Protein AF-W4E8G9-F1 (afdb_monomer)

Nearest PDB structures (foldseek):
  3ult-assembly2_B  TM=1.196E-01  e=3.399E-01  Lolium perenne
  4jra-assembly1_D  TM=3.246E-01  e=9.542E+00  Homo sapiens
  6rib-assembly1_A  TM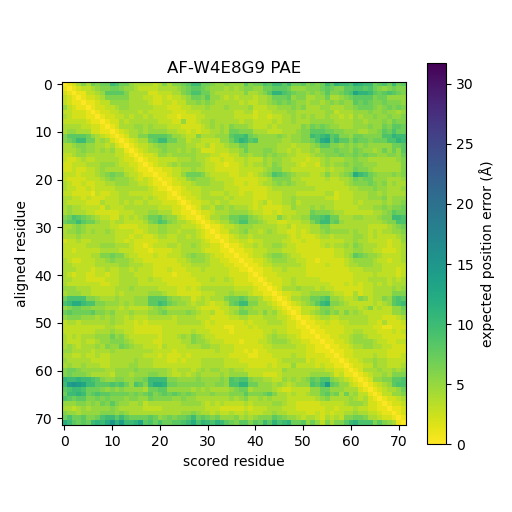=2.213E-01  e=3.779E+00  Thermus thermophilus HB8

Foldseek 3Di:
DEDAAAEDEDAEEEAEEYEHAEYEYEYAEYEHEEYEHAEYEYEYAEYEYAEYDHQHYYYYYVYYHYYHYYHD

Mean predicted aligned error: 4.04 Å

pLDDT: mean 84.45, std 3.06, range [75.5, 90.62]

Sequence (72 aa):
MRGINPIKCAESGLMGDWRGINPIECAESGLMGDWRGINPIKSAESGLDGEMRGINPIKSAESGLDGEMRGI

Solvent-accessible surface area (backbone atoms only — not comparable to full-atom values): 3472 Å² total; per-residue (Å²): 85,77,40,61,66,42,73,51,76,44,66,65,50,82,42,70,47,36,41,25,43,39,28,37,40,39,34,46,33,35,41,38,40,38,38,39,23,44,39,25,37,40,37,33,46,30,34,41,38,36,41,37,36,18,44,56,54,43,78,46,62,78,44,69,51,78,39,58,76,44,64,104

Secondary structure (DSSP, 8-state):
-EESS-EEEEEEEEE--EEESS-EEEEEEEEE--EESSS-EEEEEEEEE--E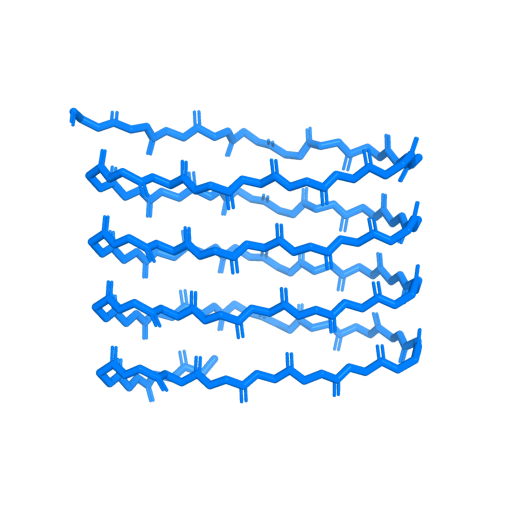ESSS-EEEESSSEEPPEE--

Structure (mmCIF, N/CA/C/O backbone):
data_AF-W4E8G9-F1
#
_entry.id   AF-W4E8G9-F1
#
loop_
_atom_site.group_PDB
_atom_site.id
_atom_site.type_symbol
_atom_site.label_atom_id
_atom_site.label_alt_id
_atom_site.label_comp_id
_atom_site.label_asym_id
_atom_site.label_entity_id
_atom_site.label_seq_id
_atom_site.pdbx_PDB_ins_code
_atom_site.Cartn_x
_atom_site.Cartn_y
_atom_site.Cartn_z
_atom_site.occupancy
_atom_site.B_iso_or_equiv
_atom_site.auth_seq_id
_atom_site.auth_comp_id
_atom_site.auth_asym_id
_atom_site.auth_atom_id
_atom_site.pdbx_PDB_model_num
ATOM 1 N N . MET A 1 1 ? 2.362 0.033 -9.064 1.00 78.12 1 MET A N 1
ATOM 2 C CA . MET A 1 1 ? 2.822 -1.012 -10.013 1.00 78.12 1 MET A CA 1
ATOM 3 C C . MET A 1 1 ? 1.714 -2.017 -10.327 1.00 78.12 1 MET A C 1
ATOM 5 O O . MET A 1 1 ? 0.693 -2.012 -9.648 1.00 78.12 1 MET A O 1
ATOM 9 N N . ARG A 1 2 ? 1.892 -2.868 -11.351 1.0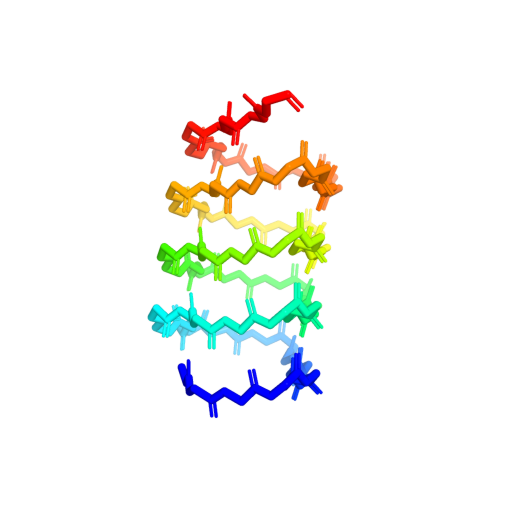0 83.44 2 ARG A N 1
ATOM 10 C CA . ARG A 1 2 ? 0.991 -3.997 -11.649 1.00 83.44 2 ARG A CA 1
ATOM 11 C C . ARG A 1 2 ? 1.760 -5.317 -11.654 1.00 83.44 2 ARG A C 1
ATOM 13 O O . ARG A 1 2 ? 2.870 -5.350 -12.171 1.00 83.44 2 ARG A O 1
ATOM 20 N N . GLY A 1 3 ? 1.175 -6.386 -11.122 1.00 82.50 3 GLY A N 1
ATOM 21 C CA . GLY A 1 3 ? 1.783 -7.720 -11.152 1.00 82.50 3 GLY A CA 1
ATOM 22 C C . GLY A 1 3 ? 0.989 -8.750 -10.355 1.00 82.50 3 GLY A C 1
ATOM 23 O O . GLY A 1 3 ? 0.010 -8.405 -9.707 1.00 82.50 3 GLY A O 1
ATOM 24 N N . ILE A 1 4 ? 1.410 -10.014 -10.377 1.00 86.25 4 ILE A N 1
ATOM 25 C CA . ILE A 1 4 ? 0.762 -11.068 -9.578 1.00 86.25 4 ILE A CA 1
ATOM 26 C C . ILE A 1 4 ? 1.117 -10.890 -8.095 1.00 86.25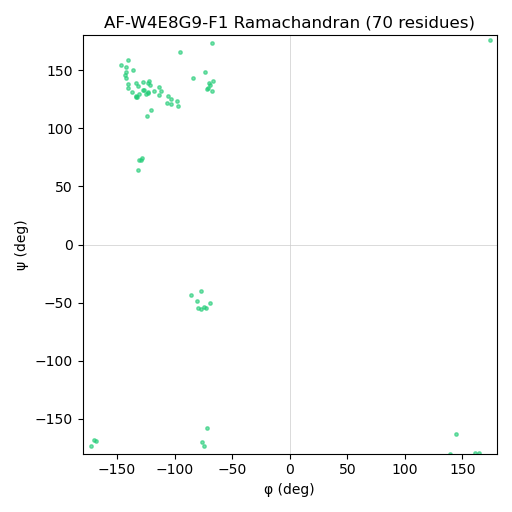 4 ILE A C 1
ATOM 28 O O . ILE A 1 4 ? 0.220 -10.70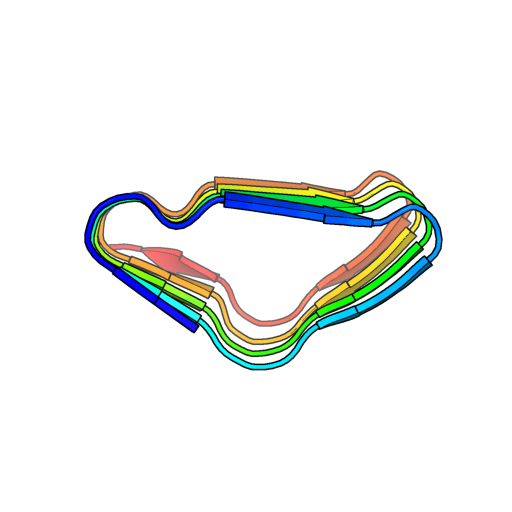4 -7.280 1.00 86.25 4 ILE A O 1
ATOM 32 N N . ASN A 1 5 ? 2.413 -10.838 -7.777 1.00 85.56 5 ASN A N 1
ATOM 33 C CA . ASN A 1 5 ? 2.934 -10.612 -6.424 1.00 85.56 5 ASN A CA 1
ATOM 34 C C . ASN A 1 5 ? 4.028 -9.535 -6.453 1.00 85.56 5 ASN A C 1
ATOM 36 O O . ASN A 1 5 ? 5.207 -9.844 -6.284 1.00 85.56 5 ASN A O 1
ATOM 40 N N . PRO A 1 6 ? 3.694 -8.288 -6.807 1.00 80.38 6 PRO A N 1
ATOM 41 C CA . PRO A 1 6 ? 4.697 -7.239 -6.852 1.00 80.38 6 PRO A CA 1
ATOM 42 C C . PRO A 1 6 ? 5.096 -6.880 -5.404 1.00 80.38 6 PRO A C 1
ATOM 44 O O . PRO A 1 6 ? 4.224 -6.722 -4.551 1.00 80.38 6 PRO A O 1
ATOM 47 N N . ILE A 1 7 ? 6.402 -6.766 -5.136 1.00 84.75 7 ILE A N 1
ATOM 48 C CA . ILE A 1 7 ? 6.965 -6.463 -3.807 1.00 84.75 7 ILE A CA 1
ATOM 49 C C . ILE A 1 7 ? 7.792 -5.179 -3.888 1.00 84.75 7 ILE A C 1
ATOM 51 O O . ILE A 1 7 ? 8.574 -5.018 -4.830 1.00 84.75 7 ILE A O 1
ATOM 55 N N . LYS A 1 8 ? 7.660 -4.285 -2.903 1.00 83.75 8 LYS A N 1
ATOM 56 C CA . LYS A 1 8 ? 8.552 -3.130 -2.737 1.00 83.75 8 LYS A CA 1
ATOM 57 C C . LYS A 1 8 ? 8.876 -2.870 -1.274 1.00 83.75 8 LYS A C 1
ATOM 59 O O . LYS A 1 8 ? 7.989 -2.877 -0.431 1.00 83.75 8 LYS A O 1
ATOM 64 N N . CYS A 1 9 ? 10.145 -2.569 -1.020 1.00 84.81 9 CYS A N 1
ATOM 65 C CA . CYS A 1 9 ? 10.614 -2.065 0.262 1.00 84.81 9 CYS A CA 1
ATOM 66 C C . CYS A 1 9 ? 11.312 -0.720 0.048 1.00 84.81 9 CYS A C 1
ATOM 68 O O . CYS A 1 9 ? 12.056 -0.570 -0.925 1.00 84.81 9 CYS A O 1
ATOM 70 N N . ALA A 1 10 ? 11.079 0.245 0.931 1.00 82.69 10 ALA A N 1
ATOM 71 C CA . ALA A 1 10 ? 11.824 1.501 0.962 1.00 82.69 10 ALA A CA 1
ATOM 72 C C . ALA A 1 10 ? 12.050 1.945 2.407 1.00 82.69 10 ALA A C 1
ATOM 74 O O . ALA A 1 10 ? 11.197 1.739 3.253 1.00 82.69 10 ALA A O 1
ATOM 75 N N . GLU A 1 11 ? 13.182 2.574 2.690 1.00 82.81 11 GLU A N 1
ATOM 76 C CA . GLU A 1 11 ? 13.424 3.198 3.996 1.00 82.81 11 GLU A CA 1
ATOM 77 C C . GLU A 1 11 ? 12.522 4.429 4.148 1.00 82.81 11 GLU A C 1
ATOM 79 O O . GLU A 1 11 ? 11.724 4.533 5.073 1.00 82.81 11 GLU A O 1
ATOM 84 N N . SER A 1 12 ? 12.531 5.308 3.142 1.00 81.19 12 SER A N 1
ATOM 85 C CA . SER A 1 12 ? 11.621 6.446 3.085 1.00 81.19 12 SER A CA 1
ATOM 86 C C . SER A 1 12 ? 11.125 6.762 1.675 1.00 81.19 12 SER A C 1
ATOM 88 O O . SER A 1 12 ? 11.811 6.493 0.683 1.00 81.19 12 SER A O 1
ATOM 90 N N . GLY A 1 13 ? 9.932 7.357 1.562 1.00 79.12 13 GLY A N 1
ATOM 91 C CA . GLY A 1 13 ? 9.541 8.083 0.350 1.00 79.12 13 GLY A CA 1
ATOM 92 C C . GLY A 1 13 ? 8.075 7.993 -0.066 1.00 79.12 13 GLY A C 1
ATOM 93 O O . GLY A 1 13 ? 7.184 7.658 0.710 1.00 79.12 13 GLY A O 1
ATOM 94 N N . LEU A 1 14 ? 7.836 8.356 -1.330 1.00 81.50 14 LEU A N 1
ATOM 95 C CA . LEU A 1 14 ? 6.523 8.312 -1.967 1.00 81.50 14 LEU A CA 1
ATOM 96 C C . LEU A 1 14 ? 6.378 7.020 -2.773 1.00 81.50 14 LEU A C 1
ATOM 98 O O . LEU A 1 14 ? 7.108 6.768 -3.739 1.00 81.50 14 LEU A O 1
ATOM 102 N N . MET A 1 15 ? 5.405 6.203 -2.401 1.00 82.19 15 MET A N 1
ATOM 103 C CA . MET A 1 15 ? 4.999 5.015 -3.136 1.00 82.19 15 MET A CA 1
ATOM 104 C C . MET A 1 15 ? 3.661 5.297 -3.822 1.00 82.19 15 MET A C 1
ATOM 106 O O . MET A 1 15 ? 2.695 5.672 -3.176 1.00 82.19 15 MET A O 1
ATOM 110 N N . GLY A 1 16 ? 3.612 5.175 -5.153 1.00 83.81 16 GLY A N 1
ATOM 111 C CA . GLY A 1 16 ? 2.371 5.350 -5.926 1.00 83.81 16 GLY A CA 1
ATOM 112 C C . GLY A 1 16 ? 1.438 4.141 -5.825 1.00 83.81 16 GLY A C 1
ATOM 113 O O . GLY A 1 16 ? 1.722 3.230 -5.065 1.00 83.81 16 GLY A O 1
ATOM 114 N N . ASP A 1 17 ? 0.376 4.094 -6.634 1.00 87.00 17 ASP A N 1
ATOM 115 C CA . ASP A 1 17 ? -0.677 3.066 -6.543 1.00 87.00 17 ASP A CA 1
ATOM 116 C C . ASP A 1 17 ? -0.274 1.675 -7.044 1.00 87.00 17 ASP A C 1
ATOM 118 O O . ASP A 1 17 ? 0.456 1.528 -8.036 1.00 87.00 17 ASP A O 1
ATOM 122 N N . TRP A 1 18 ? -0.846 0.631 -6.438 1.00 86.12 18 TRP A N 1
ATOM 123 C CA . TRP A 1 18 ? -0.552 -0.771 -6.735 1.00 86.12 18 TRP A CA 1
ATOM 124 C C . TRP A 1 18 ? -1.785 -1.606 -7.027 1.00 86.12 18 TRP A C 1
ATOM 126 O O . TRP A 1 18 ? -2.827 -1.496 -6.385 1.00 86.12 18 TRP A O 1
ATOM 136 N N . ARG A 1 19 ? -1.646 -2.487 -8.022 1.00 84.69 19 ARG A N 1
ATOM 137 C CA . ARG A 1 19 ? -2.667 -3.470 -8.379 1.00 84.69 19 ARG A CA 1
ATOM 138 C C . ARG A 1 19 ? -2.046 -4.845 -8.578 1.00 84.69 19 ARG A C 1
ATOM 140 O O . ARG A 1 19 ? -1.120 -4.985 -9.375 1.00 84.69 19 ARG A O 1
ATOM 147 N N . GLY A 1 20 ? -2.568 -5.864 -7.913 1.00 85.12 20 GLY A N 1
ATOM 148 C CA . GLY A 1 20 ? -2.073 -7.228 -8.088 1.00 85.12 20 GLY A CA 1
ATOM 149 C C . GLY A 1 20 ? -2.906 -8.285 -7.391 1.00 85.12 20 GLY A C 1
ATOM 150 O O . GLY A 1 20 ? -3.962 -7.971 -6.867 1.00 85.12 20 GLY A O 1
ATOM 151 N N . ILE A 1 21 ? -2.455 -9.538 -7.384 1.00 87.75 21 ILE A N 1
ATOM 152 C CA . ILE A 1 21 ? -3.134 -10.596 -6.623 1.00 87.75 21 ILE A CA 1
ATOM 153 C C . ILE A 1 21 ? -2.727 -10.488 -5.152 1.00 87.75 21 ILE A C 1
ATOM 155 O O . ILE A 1 21 ? -3.595 -10.291 -4.308 1.00 87.75 21 ILE A O 1
ATOM 159 N N . ASN A 1 22 ? -1.425 -10.505 -4.859 1.00 86.19 22 ASN A N 1
ATOM 160 C CA . ASN A 1 22 ? -0.894 -10.295 -3.507 1.00 86.19 22 ASN A CA 1
ATOM 161 C C . ASN A 1 22 ? 0.240 -9.259 -3.535 1.00 86.19 22 ASN A C 1
ATOM 163 O O . ASN A 1 22 ? 1.418 -9.617 -3.483 1.00 86.19 22 ASN A O 1
ATOM 167 N N . PRO A 1 23 ? -0.079 -7.972 -3.735 1.00 82.44 23 PRO A N 1
ATOM 168 C CA . PRO A 1 23 ? 0.935 -6.930 -3.690 1.00 82.44 23 PRO A CA 1
ATOM 169 C C . PRO A 1 23 ? 1.404 -6.721 -2.236 1.00 82.44 23 PRO A C 1
ATOM 171 O O . PRO A 1 23 ? 0.568 -6.671 -1.335 1.00 82.44 23 PRO A O 1
ATOM 174 N N . ILE A 1 24 ? 2.720 -6.620 -2.018 1.00 85.75 24 ILE A N 1
ATOM 175 C CA . ILE A 1 24 ? 3.331 -6.440 -0.688 1.00 85.75 24 ILE A CA 1
ATOM 176 C C . ILE A 1 24 ? 4.187 -5.174 -0.674 1.00 85.75 24 ILE A C 1
ATOM 178 O O . ILE A 1 24 ? 5.052 -4.996 -1.535 1.00 85.75 24 ILE A O 1
ATOM 182 N N . GLU A 1 25 ? 3.984 -4.328 0.330 1.00 81.94 25 GLU A N 1
ATOM 183 C CA . GLU A 1 25 ? 4.808 -3.146 0.571 1.00 81.94 25 GLU A CA 1
ATOM 184 C C . GLU A 1 25 ? 5.252 -3.034 2.021 1.00 81.94 25 GLU A C 1
ATOM 186 O O . GLU A 1 25 ? 4.458 -3.228 2.941 1.00 81.94 25 GLU A O 1
ATOM 191 N N . CYS A 1 26 ? 6.525 -2.688 2.196 1.00 84.31 26 CYS A N 1
ATOM 192 C CA . CYS A 1 26 ? 7.100 -2.336 3.483 1.00 84.31 26 CYS A CA 1
ATOM 193 C C . CYS A 1 26 ? 7.812 -0.986 3.380 1.00 84.31 26 CYS A C 1
ATOM 195 O O . CYS A 1 26 ? 8.625 -0.791 2.470 1.00 84.31 26 CYS A O 1
ATOM 197 N N . ALA A 1 27 ? 7.579 -0.084 4.327 1.00 84.00 27 ALA A N 1
ATOM 198 C CA . ALA A 1 27 ? 8.450 1.069 4.503 1.00 84.00 27 ALA A CA 1
ATOM 199 C C . ALA A 1 27 ? 8.703 1.412 5.969 1.00 84.00 27 ALA A C 1
ATOM 201 O O . ALA A 1 27 ? 7.928 1.037 6.838 1.00 84.00 27 ALA A O 1
ATOM 202 N N . GLU A 1 28 ? 9.779 2.136 6.249 1.00 83.06 28 GLU A N 1
ATOM 203 C CA . GLU A 1 28 ? 9.992 2.720 7.579 1.00 83.06 28 GLU A CA 1
ATOM 204 C C . GLU A 1 28 ? 9.160 4.006 7.698 1.00 83.06 28 GLU A C 1
ATOM 206 O O . GLU A 1 28 ? 8.364 4.172 8.617 1.00 83.06 28 GLU A O 1
ATOM 211 N N . SER A 1 29 ? 9.246 4.890 6.699 1.00 81.75 29 SER A N 1
ATOM 212 C CA . SER A 1 29 ? 8.486 6.143 6.669 1.00 81.75 29 SER A CA 1
ATOM 213 C C . SER A 1 29 ? 7.986 6.516 5.268 1.00 81.75 29 SER A C 1
ATOM 215 O O . SER A 1 29 ? 8.686 6.324 4.278 1.00 81.75 29 SER A O 1
ATOM 217 N N . GLY A 1 30 ? 6.787 7.088 5.109 1.00 83.25 30 GLY A N 1
ATOM 218 C CA . GLY A 1 30 ? 6.411 7.603 3.782 1.00 83.25 30 GLY A CA 1
ATOM 219 C C . GLY A 1 30 ? 4.947 7.909 3.518 1.00 83.25 30 GLY A C 1
ATOM 220 O O . GLY A 1 30 ? 4.088 7.751 4.379 1.00 83.25 30 GLY A O 1
ATOM 221 N N . LEU A 1 31 ? 4.671 8.354 2.286 1.00 82.56 31 LEU A N 1
ATOM 222 C CA . LEU A 1 31 ? 3.309 8.390 1.750 1.00 82.56 31 LEU A CA 1
ATOM 223 C C . LEU A 1 31 ? 3.146 7.229 0.783 1.00 82.56 31 LEU A C 1
ATOM 225 O O . LEU A 1 31 ? 3.852 7.148 -0.224 1.00 82.56 31 LEU A O 1
ATOM 229 N N . MET A 1 32 ? 2.197 6.358 1.067 1.00 83.88 32 MET A N 1
ATOM 230 C CA . MET A 1 32 ? 1.915 5.195 0.244 1.00 83.88 32 MET A CA 1
ATOM 231 C C . MET A 1 32 ? 0.530 5.353 -0.385 1.00 83.88 32 MET A C 1
ATOM 233 O O . MET A 1 32 ? -0.431 5.619 0.325 1.00 83.88 32 MET A O 1
ATOM 237 N N . GLY A 1 33 ? 0.426 5.194 -1.705 1.00 85.50 33 GLY A N 1
ATOM 238 C CA . GLY A 1 33 ? -0.793 5.399 -2.495 1.00 85.50 33 GLY A CA 1
ATOM 239 C C . GLY A 1 33 ? -1.855 4.318 -2.299 1.00 85.50 33 GLY A C 1
ATOM 240 O O . GLY A 1 33 ? -1.851 3.613 -1.291 1.00 85.50 33 GLY A O 1
ATOM 241 N N . ASP A 1 34 ? -2.755 4.175 -3.273 1.00 87.94 34 ASP A N 1
ATOM 242 C CA . ASP A 1 34 ? -3.881 3.240 -3.209 1.00 87.94 34 ASP A CA 1
ATOM 243 C C . ASP A 1 34 ? -3.490 1.816 -3.632 1.00 87.94 34 ASP A C 1
ATOM 245 O O . ASP A 1 34 ? -2.755 1.588 -4.597 1.00 87.94 34 ASP A O 1
ATOM 249 N N . TRP A 1 35 ? -4.074 0.825 -2.964 1.00 85.62 35 TRP A N 1
ATOM 250 C CA . TRP A 1 35 ? -3.768 -0.592 -3.122 1.00 85.62 35 TRP A CA 1
ATOM 251 C C . TRP A 1 35 ? -5.007 -1.377 -3.495 1.00 85.62 35 TRP A C 1
ATOM 253 O O . TRP A 1 35 ? -6.051 -1.270 -2.856 1.00 85.62 35 TRP A O 1
ATOM 263 N N . ARG A 1 36 ? -4.901 -2.210 -4.532 1.00 86.81 36 ARG A N 1
ATOM 264 C CA . ARG A 1 36 ? -5.971 -3.133 -4.920 1.00 86.81 36 ARG A CA 1
ATOM 265 C C . ARG A 1 36 ? -5.428 -4.528 -5.184 1.00 86.81 36 ARG A C 1
ATOM 267 O O . ARG A 1 36 ? -4.547 -4.695 -6.026 1.00 86.81 36 ARG A O 1
ATOM 274 N N . GLY A 1 37 ? -5.998 -5.537 -4.537 1.00 88.31 37 GLY A N 1
ATOM 275 C CA . GLY A 1 37 ? -5.685 -6.923 -4.862 1.00 88.31 37 GLY A CA 1
ATOM 276 C C . GLY A 1 37 ? -6.580 -7.955 -4.209 1.00 88.31 37 GLY A C 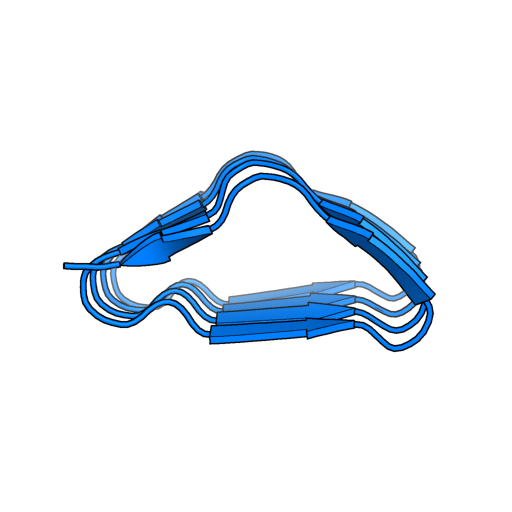1
ATOM 277 O O . GLY A 1 37 ? -7.617 -7.605 -3.672 1.00 88.31 37 GLY A O 1
ATOM 278 N N . ILE A 1 38 ? -6.206 -9.230 -4.277 1.00 89.62 38 ILE A N 1
ATOM 279 C CA . ILE A 1 38 ? -6.898 -10.287 -3.527 1.00 89.62 38 ILE A CA 1
ATOM 280 C C . ILE A 1 38 ? -6.452 -10.220 -2.066 1.00 89.62 38 ILE A C 1
ATOM 282 O O . ILE A 1 38 ? -7.292 -10.002 -1.199 1.00 89.62 38 ILE A O 1
ATOM 286 N N . ASN A 1 39 ? -5.143 -10.292 -1.813 1.00 88.12 39 ASN A N 1
ATOM 287 C CA . ASN A 1 39 ? -4.564 -10.156 -0.474 1.00 88.12 39 ASN A CA 1
ATOM 288 C C . ASN A 1 39 ? -3.434 -9.118 -0.489 1.00 88.12 39 ASN A C 1
ATOM 290 O O . ASN A 1 39 ? -2.255 -9.480 -0.492 1.00 88.12 39 ASN A O 1
ATOM 294 N N . PRO A 1 40 ? -3.754 -7.820 -0.602 1.00 85.56 40 PRO A N 1
ATOM 295 C CA . PRO A 1 40 ? -2.730 -6.796 -0.473 1.00 85.56 40 PRO A CA 1
ATOM 296 C C . PRO A 1 40 ? -2.192 -6.783 0.970 1.00 85.56 40 PRO A C 1
ATOM 298 O O . PRO A 1 40 ? -2.966 -6.937 1.916 1.00 85.56 40 PRO A O 1
ATOM 301 N N . ILE A 1 41 ? -0.880 -6.602 1.135 1.00 87.62 41 ILE A N 1
ATOM 302 C CA . ILE A 1 41 ? -0.213 -6.504 2.442 1.00 87.62 41 ILE A CA 1
ATOM 303 C C . ILE A 1 41 ? 0.619 -5.229 2.486 1.00 87.62 41 ILE A C 1
ATOM 305 O O . ILE A 1 41 ? 1.384 -4.951 1.563 1.00 87.62 41 ILE A O 1
ATOM 309 N N . LYS A 1 42 ? 0.484 -4.476 3.574 1.00 84.94 42 LYS A N 1
ATOM 310 C CA . LYS A 1 42 ? 1.193 -3.219 3.778 1.00 84.94 42 LYS A CA 1
ATOM 311 C C . LYS A 1 42 ? 1.734 -3.117 5.198 1.00 84.94 42 LYS A C 1
ATOM 313 O O . LYS A 1 42 ? 0.996 -3.364 6.151 1.00 84.94 42 LYS A O 1
ATOM 318 N N . SER A 1 43 ? 3.004 -2.758 5.334 1.00 85.81 43 SER A N 1
ATOM 319 C CA . SER A 1 43 ? 3.664 -2.553 6.622 1.00 85.81 43 SER A CA 1
ATOM 320 C C . SER A 1 43 ? 4.417 -1.229 6.632 1.00 85.81 43 SER A C 1
ATOM 322 O O . SER A 1 43 ? 5.216 -0.971 5.734 1.00 85.81 43 SER A O 1
ATOM 324 N N . ALA A 1 44 ? 4.194 -0.412 7.655 1.00 84.12 44 ALA A N 1
ATOM 325 C CA . ALA A 1 44 ? 4.892 0.851 7.860 1.00 84.12 44 ALA A CA 1
ATOM 326 C C . ALA A 1 44 ? 5.311 1.020 9.328 1.00 84.12 44 ALA A C 1
ATOM 328 O O . ALA A 1 44 ? 4.610 0.538 10.212 1.00 84.12 44 ALA A O 1
AT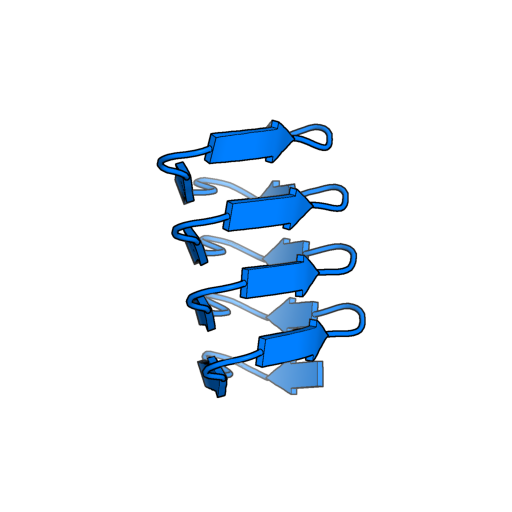OM 329 N N . GLU A 1 45 ? 6.405 1.719 9.625 1.00 83.56 45 GLU A N 1
ATOM 330 C CA . GLU A 1 45 ? 6.636 2.220 10.994 1.00 83.56 45 GLU A CA 1
ATOM 331 C C . GLU A 1 45 ? 5.926 3.571 11.182 1.00 83.56 45 GLU A C 1
ATOM 333 O O . GLU A 1 45 ? 5.211 3.795 12.159 1.00 83.56 45 GLU A O 1
ATOM 338 N N . SER A 1 46 ? 6.039 4.454 10.189 1.00 80.50 46 SER A N 1
ATOM 339 C CA . SER A 1 46 ? 5.383 5.760 10.156 1.00 80.50 46 SER A CA 1
ATOM 340 C C . SER A 1 46 ? 4.891 6.126 8.750 1.00 80.50 46 SER A C 1
ATOM 342 O O . SER A 1 46 ? 5.497 5.750 7.749 1.00 80.50 46 SER A O 1
ATOM 344 N N . GLY A 1 47 ? 3.796 6.879 8.613 1.00 82.06 47 GLY A N 1
ATOM 345 C CA . GLY A 1 47 ? 3.410 7.374 7.286 1.00 82.06 47 GLY A CA 1
ATOM 346 C C . GLY A 1 47 ? 1.967 7.818 7.107 1.00 82.06 47 GLY A C 1
ATOM 347 O O . GLY A 1 47 ? 1.166 7.792 8.038 1.00 82.06 47 GLY A O 1
ATOM 348 N N . LEU A 1 48 ? 1.640 8.244 5.885 1.00 81.62 48 LEU A N 1
ATOM 349 C CA . LEU A 1 48 ? 0.251 8.377 5.448 1.00 81.62 48 LEU A CA 1
ATOM 350 C C . LEU A 1 48 ? -0.038 7.338 4.380 1.00 81.62 48 LEU A C 1
ATOM 352 O O . LEU A 1 48 ? 0.672 7.219 3.380 1.00 81.62 48 LEU A O 1
ATOM 356 N N . ASP A 1 49 ? -1.144 6.652 4.569 1.00 83.62 49 ASP A N 1
ATOM 357 C CA . ASP A 1 49 ? -1.544 5.560 3.716 1.00 83.62 49 ASP A CA 1
ATOM 358 C C . ASP A 1 49 ? -2.816 5.889 2.943 1.00 83.62 49 ASP A C 1
ATOM 360 O O . ASP A 1 49 ? -3.788 6.372 3.513 1.00 83.62 49 ASP A O 1
ATOM 364 N N . GLY A 1 50 ? -2.823 5.573 1.651 1.00 85.12 50 GLY A N 1
ATOM 365 C CA . GLY A 1 50 ? -3.996 5.605 0.788 1.00 85.12 50 GLY A CA 1
ATOM 366 C C . GLY A 1 50 ? -4.956 4.441 1.035 1.00 85.12 50 GLY A C 1
ATOM 367 O O . GLY A 1 50 ? -4.796 3.640 1.961 1.00 85.12 50 GLY A O 1
ATOM 368 N N . GLU A 1 51 ? -5.976 4.352 0.187 1.00 88.94 51 GLU A N 1
ATOM 369 C CA . GLU A 1 51 ? -7.032 3.349 0.281 1.00 88.94 51 GLU A CA 1
ATOM 370 C C . GLU A 1 51 ? -6.499 1.948 -0.044 1.00 88.94 51 GLU A C 1
ATOM 372 O O . GLU A 1 51 ? -5.798 1.742 -1.031 1.00 88.94 51 GLU A O 1
ATOM 377 N N . MET A 1 52 ? -6.896 0.945 0.734 1.00 89.00 52 MET A N 1
ATOM 378 C CA . MET A 1 52 ? -6.503 -0.446 0.543 1.00 89.00 52 MET A CA 1
ATOM 379 C C . MET A 1 52 ? -7.731 -1.326 0.323 1.00 89.00 52 MET A C 1
ATOM 381 O O . MET A 1 52 ? -8.562 -1.486 1.211 1.00 89.00 52 MET A O 1
ATOM 385 N N . ARG A 1 53 ? -7.858 -1.927 -0.864 1.00 89.31 53 ARG A N 1
ATOM 386 C CA . ARG A 1 53 ? -8.976 -2.809 -1.228 1.00 89.31 53 ARG A CA 1
ATOM 387 C C . ARG A 1 53 ? -8.516 -4.224 -1.534 1.00 89.31 53 ARG A C 1
ATOM 389 O O . ARG A 1 53 ? -7.646 -4.419 -2.385 1.00 89.31 53 ARG A O 1
ATOM 396 N N . GLY A 1 54 ? -9.186 -5.209 -0.954 1.00 89.75 54 GLY A N 1
ATOM 397 C CA . GLY A 1 54 ? -9.062 -6.586 -1.403 1.00 89.75 54 GLY A CA 1
ATOM 398 C C . GLY A 1 54 ? -10.088 -7.535 -0.824 1.00 89.75 54 GLY A C 1
ATOM 399 O O . GLY A 1 54 ? -11.064 -7.094 -0.238 1.00 89.75 54 GLY A O 1
ATOM 400 N N . ILE A 1 55 ? -9.878 -8.833 -1.028 1.00 90.62 55 ILE A N 1
ATOM 401 C CA . ILE A 1 55 ? -10.660 -9.871 -0.350 1.00 90.62 55 ILE A CA 1
ATOM 402 C C . ILE A 1 55 ? -10.177 -9.945 1.101 1.00 90.62 55 ILE A C 1
ATOM 404 O O . ILE A 1 55 ? -10.951 -9.713 2.017 1.00 90.62 55 ILE A O 1
ATOM 408 N N . ASN A 1 56 ? -8.869 -10.121 1.306 1.00 87.88 56 ASN A N 1
ATOM 409 C CA . ASN A 1 56 ? -8.260 -10.145 2.635 1.00 87.88 56 ASN A CA 1
ATOM 410 C C . ASN A 1 56 ? -7.071 -9.165 2.722 1.00 87.88 56 ASN A C 1
ATOM 412 O O . ASN A 1 56 ? -5.912 -9.586 2.640 1.00 87.88 56 ASN A O 1
ATOM 416 N N . PRO A 1 57 ? -7.331 -7.846 2.796 1.00 87.00 57 PRO A N 1
ATOM 417 C CA . PRO A 1 57 ? -6.283 -6.848 2.971 1.00 87.00 57 PRO A CA 1
ATOM 418 C C . PRO A 1 57 ? -5.680 -6.913 4.381 1.00 87.00 57 PRO A C 1
ATOM 420 O O . PRO A 1 57 ? -6.403 -7.031 5.365 1.00 87.00 57 PRO A O 1
ATOM 423 N N . ILE A 1 58 ? -4.355 -6.782 4.482 1.00 88.56 58 ILE A N 1
ATOM 424 C CA . ILE A 1 58 ? -3.637 -6.728 5.762 1.00 88.56 58 ILE A CA 1
ATOM 425 C C . ILE A 1 58 ? -2.802 -5.459 5.818 1.00 88.56 58 ILE A C 1
ATOM 427 O O . ILE A 1 58 ? -2.006 -5.192 4.920 1.00 88.56 58 ILE A O 1
ATOM 431 N N . LYS A 1 59 ? -2.932 -4.713 6.911 1.00 85.06 59 LYS A N 1
ATOM 432 C CA . LYS A 1 59 ? -2.142 -3.514 7.161 1.00 85.06 59 LYS A CA 1
ATOM 433 C C . LYS A 1 59 ? -1.598 -3.508 8.580 1.00 85.06 59 LYS A C 1
ATOM 435 O O . LYS A 1 59 ? -2.321 -3.850 9.512 1.00 85.06 59 LYS A O 1
ATOM 440 N N . SER A 1 60 ? -0.346 -3.093 8.718 1.00 85.38 60 SER A N 1
ATOM 441 C CA . SER A 1 60 ? 0.319 -2.855 9.995 1.00 85.38 60 SER A CA 1
ATOM 442 C C . SER A 1 60 ? 1.032 -1.509 9.942 1.00 85.38 60 SER A C 1
ATOM 444 O O . SER A 1 60 ? 1.818 -1.278 9.026 1.00 85.38 60 SER A O 1
ATOM 446 N N . ALA A 1 61 ? 0.768 -0.637 10.910 1.00 82.75 61 ALA A N 1
ATOM 447 C CA . ALA A 1 61 ? 1.484 0.620 11.088 1.00 82.75 61 ALA A CA 1
ATOM 448 C C . ALA A 1 61 ? 1.718 0.875 12.581 1.00 82.75 61 ALA A C 1
ATOM 450 O O . ALA A 1 61 ? 0.797 0.677 13.375 1.00 82.75 61 ALA A O 1
ATOM 451 N N . GLU A 1 62 ? 2.928 1.281 12.972 1.00 84.19 62 GLU A N 1
ATOM 452 C CA . GLU A 1 62 ? 3.200 1.684 14.362 1.00 84.19 62 GLU A CA 1
ATOM 453 C C . GLU A 1 62 ? 2.664 3.096 14.642 1.00 84.19 62 GLU A C 1
ATOM 455 O O . GLU A 1 62 ? 2.063 3.357 15.684 1.00 84.19 62 GLU A O 1
ATOM 460 N N . SER A 1 63 ? 2.818 4.001 13.677 1.00 78.06 63 SER A N 1
ATOM 461 C CA . SER A 1 63 ? 2.323 5.372 13.732 1.00 78.06 63 SER A CA 1
ATOM 462 C C . SER A 1 63 ? 1.916 5.861 12.338 1.00 78.06 63 SER A C 1
ATOM 464 O O . SER A 1 63 ? 2.407 5.365 11.328 1.00 78.06 63 SER A O 1
ATOM 466 N N . GLY A 1 64 ? 1.004 6.831 12.245 1.00 79.94 64 GLY A N 1
ATOM 467 C CA . GLY A 1 64 ? 0.594 7.381 10.949 1.00 79.94 64 GLY A CA 1
ATOM 468 C C . GLY A 1 64 ? -0.896 7.653 10.812 1.00 79.94 64 GLY A C 1
ATOM 469 O O . GLY A 1 64 ? -1.669 7.443 11.747 1.00 79.94 64 GLY A O 1
ATOM 470 N N . LEU A 1 65 ? -1.293 8.154 9.639 1.00 81.00 65 LEU A N 1
ATOM 471 C CA . LEU A 1 65 ? -2.705 8.249 9.271 1.00 81.00 65 LEU A CA 1
ATOM 472 C C . LEU A 1 65 ? -3.045 7.191 8.239 1.00 81.00 65 LEU A C 1
ATOM 474 O O . LEU A 1 65 ? -2.444 7.104 7.164 1.00 81.00 65 LEU A O 1
ATOM 478 N N . ASP A 1 66 ? -4.089 6.450 8.567 1.00 80.50 66 ASP A N 1
ATOM 479 C CA . ASP A 1 66 ? -4.547 5.341 7.769 1.00 80.50 66 ASP A CA 1
ATOM 480 C C . ASP A 1 66 ? -5.707 5.752 6.870 1.00 80.50 66 ASP A C 1
ATOM 482 O O . ASP A 1 66 ? -6.749 6.215 7.335 1.00 80.50 66 ASP A O 1
ATOM 486 N N . GLY A 1 67 ? -5.527 5.544 5.567 1.00 81.50 67 GLY A N 1
ATOM 487 C CA . GLY A 1 67 ? -6.612 5.534 4.600 1.00 81.50 67 GLY A CA 1
ATOM 488 C C . GLY A 1 67 ? -7.545 4.343 4.800 1.00 81.50 67 GLY A C 1
ATOM 489 O O . GLY A 1 67 ? -7.313 3.440 5.606 1.00 81.50 67 GLY A O 1
ATOM 490 N N . GLU A 1 68 ? -8.636 4.344 4.043 1.00 87.00 68 GLU A N 1
ATOM 491 C CA . GLU A 1 68 ? -9.698 3.359 4.201 1.00 87.00 68 GLU A CA 1
ATOM 492 C C . GLU A 1 68 ? -9.247 1.944 3.795 1.00 87.00 68 GLU A C 1
ATOM 494 O O . GLU A 1 68 ? -8.705 1.742 2.710 1.00 87.00 68 GLU A O 1
ATOM 499 N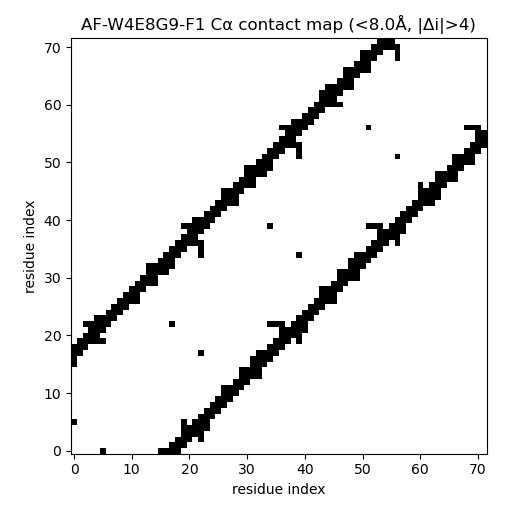 N . MET A 1 69 ? -9.525 0.946 4.639 1.00 88.12 69 MET A N 1
ATOM 500 C CA . MET A 1 69 ? -9.353 -0.469 4.306 1.00 88.12 69 MET A CA 1
ATOM 501 C C . MET A 1 69 ? -10.710 -1.110 3.992 1.00 88.12 69 MET A C 1
ATOM 503 O O . MET A 1 69 ? -11.626 -1.074 4.811 1.00 88.12 69 MET A O 1
ATOM 507 N N . ARG A 1 70 ? -10.834 -1.738 2.818 1.00 87.31 70 ARG A N 1
ATOM 508 C CA . ARG A 1 70 ? -12.043 -2.447 2.375 1.00 87.31 70 ARG A CA 1
ATOM 509 C C . ARG A 1 70 ? -11.725 -3.900 2.019 1.00 87.31 70 ARG A C 1
ATOM 511 O O . ARG A 1 70 ? -11.056 -4.155 1.016 1.00 87.31 70 ARG A O 1
ATOM 518 N N . GLY A 1 71 ? -12.226 -4.818 2.843 1.00 83.88 71 GLY A N 1
ATOM 519 C CA . GLY A 1 71 ? -12.273 -6.267 2.604 1.00 83.8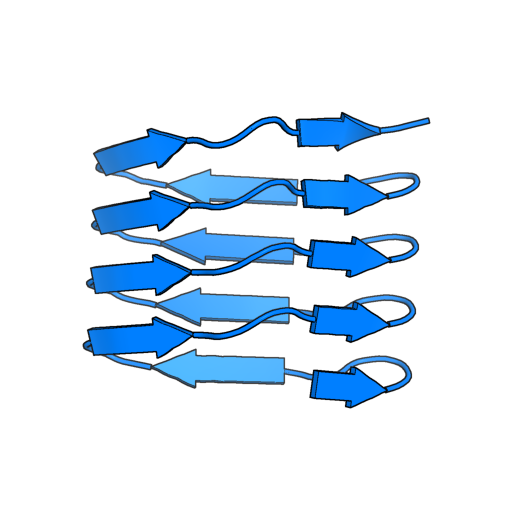8 71 GLY A CA 1
ATOM 520 C C . GLY A 1 71 ? -13.617 -6.722 2.014 1.00 83.88 71 GLY A C 1
ATOM 521 O O . GLY A 1 71 ? -14.587 -5.959 2.073 1.00 83.88 71 GLY A O 1
ATOM 522 N N . ILE A 1 72 ? -13.682 -7.951 1.486 1.00 75.50 72 ILE A N 1
ATOM 523 C CA . ILE A 1 72 ? -14.934 -8.687 1.208 1.00 75.50 72 ILE A CA 1
ATOM 524 C C . ILE A 1 72 ? -14.940 -9.957 2.048 1.00 75.50 72 ILE A C 1
ATOM 526 O O . ILE A 1 72 ? -13.955 -10.717 1.929 1.00 75.50 72 ILE A O 1
#

Radius of gyration: 10.59 Å; Cα contacts (8 Å, |Δi|>4): 212; chains: 1; bounding box: 28×20×26 Å